Protein AF-A0A085NG70-F1 (afdb_monomer_lite)

Radius of gyration: 15.94 Å; chains: 1; bounding box: 40×28×46 Å

Structure (mmCIF, N/CA/C/O backbone):
data_AF-A0A085NG70-F1
#
_entry.id   AF-A0A085NG70-F1
#
loop_
_atom_site.group_PDB
_atom_site.id
_atom_site.type_symbol
_atom_site.label_atom_id
_atom_site.label_alt_id
_atom_site.label_comp_id
_atom_site.label_asym_id
_atom_site.label_entity_id
_atom_site.label_seq_id
_atom_site.pdbx_PDB_ins_code
_atom_site.Cartn_x
_atom_site.Cartn_y
_atom_site.Cartn_z
_atom_site.occupancy
_atom_site.B_iso_or_equiv
_atom_site.auth_seq_id
_atom_site.auth_comp_id
_atom_site.auth_asym_id
_atom_site.auth_atom_id
_atom_site.pdbx_PDB_model_num
ATOM 1 N N . MET A 1 1 ? 9.691 10.550 -14.437 1.00 52.81 1 MET A N 1
ATOM 2 C CA . MET A 1 1 ? 10.297 10.494 -13.087 1.00 52.81 1 MET A CA 1
ATOM 3 C C . MET A 1 1 ? 11.398 9.447 -13.170 1.00 52.81 1 MET A C 1
ATOM 5 O O . MET A 1 1 ? 11.071 8.314 -13.483 1.00 52.81 1 MET A O 1
ATOM 9 N N . ASN A 1 2 ? 12.669 9.838 -13.047 1.00 55.44 2 ASN A N 1
ATOM 10 C CA . ASN A 1 2 ? 13.824 8.953 -13.276 1.00 55.44 2 ASN 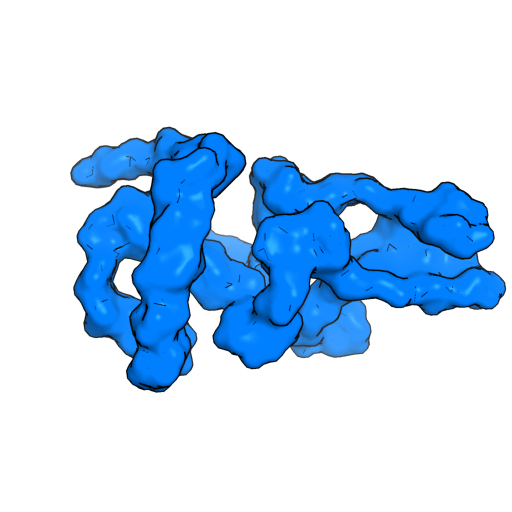A CA 1
ATOM 11 C C . ASN A 1 2 ? 14.005 7.957 -12.109 1.00 55.44 2 ASN A C 1
ATOM 13 O O . ASN A 1 2 ? 13.530 8.222 -11.001 1.00 55.44 2 ASN A O 1
ATOM 17 N N . SER A 1 3 ? 14.725 6.856 -12.332 1.00 60.03 3 SER A N 1
ATOM 18 C CA . SER A 1 3 ? 15.178 5.910 -11.298 1.00 60.03 3 SER A CA 1
ATOM 19 C C . SER A 1 3 ? 15.809 6.622 -10.087 1.00 60.03 3 SER A C 1
ATOM 21 O O . SER A 1 3 ? 15.560 6.244 -8.943 1.00 60.03 3 SER A O 1
ATOM 23 N N . GLU A 1 4 ? 16.509 7.737 -10.312 1.00 66.44 4 GLU A N 1
ATOM 24 C CA . GLU A 1 4 ? 17.031 8.628 -9.267 1.00 66.44 4 GLU A CA 1
ATOM 25 C C . GLU A 1 4 ? 15.960 9.128 -8.287 1.00 66.44 4 GLU A C 1
ATOM 27 O O . GLU A 1 4 ? 16.183 9.125 -7.078 1.00 66.44 4 GLU A O 1
ATOM 32 N N . TRP A 1 5 ? 14.765 9.504 -8.759 1.00 73.31 5 TRP A N 1
ATOM 33 C CA . TRP A 1 5 ? 13.686 9.952 -7.871 1.00 73.31 5 TRP A CA 1
ATOM 34 C C . TRP A 1 5 ? 13.232 8.826 -6.943 1.00 73.31 5 TRP A C 1
ATOM 36 O O . TRP A 1 5 ? 12.989 9.074 -5.762 1.00 73.31 5 TRP A O 1
ATOM 46 N N . TYR A 1 6 ? 13.146 7.593 -7.453 1.00 72.25 6 TYR A N 1
ATOM 47 C CA . TYR A 1 6 ? 12.810 6.425 -6.640 1.00 72.25 6 TYR A CA 1
ATOM 48 C C . TYR A 1 6 ? 13.831 6.229 -5.518 1.00 72.25 6 TYR A C 1
ATOM 50 O O . TYR A 1 6 ? 13.435 6.095 -4.361 1.00 72.25 6 TYR A O 1
ATOM 58 N N . PHE A 1 7 ? 15.129 6.286 -5.829 1.00 69.38 7 PHE A N 1
ATOM 59 C CA . PHE A 1 7 ? 16.177 6.139 -4.818 1.00 69.38 7 PHE A CA 1
ATOM 60 C C . PHE A 1 7 ? 16.180 7.280 -3.792 1.00 69.38 7 PHE A C 1
ATOM 62 O O . PHE A 1 7 ? 16.458 7.041 -2.617 1.00 69.38 7 PHE A O 1
ATOM 69 N N . LEU A 1 8 ? 15.822 8.497 -4.209 1.00 77.19 8 LEU A N 1
ATOM 70 C CA . LEU A 1 8 ? 15.754 9.664 -3.328 1.00 77.19 8 LEU A CA 1
ATOM 71 C C . LEU A 1 8 ? 14.517 9.659 -2.412 1.00 77.19 8 LEU A C 1
ATOM 73 O O . LEU A 1 8 ? 14.612 10.085 -1.260 1.00 77.19 8 LEU A O 1
ATOM 77 N N . ASN A 1 9 ? 13.369 9.169 -2.895 1.00 79.56 9 ASN A N 1
ATOM 78 C CA . ASN A 1 9 ? 12.079 9.326 -2.209 1.00 79.56 9 ASN A CA 1
ATOM 79 C C . ASN A 1 9 ? 11.546 8.038 -1.566 1.00 79.56 9 ASN A C 1
ATOM 81 O O . ASN A 1 9 ? 10.812 8.116 -0.582 1.00 79.56 9 ASN A O 1
ATOM 85 N N . ILE A 1 10 ? 11.926 6.856 -2.064 1.00 84.81 10 ILE A N 1
ATOM 86 C CA . ILE A 1 10 ? 11.483 5.557 -1.536 1.00 84.81 10 ILE A CA 1
ATOM 87 C C . ILE A 1 10 ? 12.654 4.866 -0.837 1.00 84.81 10 ILE A C 1
ATOM 89 O O . ILE A 1 10 ? 13.366 4.026 -1.393 1.00 84.81 10 ILE A O 1
ATOM 93 N N . ARG A 1 11 ? 12.855 5.246 0.425 1.00 83.25 11 ARG A N 1
ATOM 94 C CA . ARG A 1 11 ? 14.006 4.820 1.239 1.00 83.25 11 ARG A CA 1
ATOM 95 C C . ARG A 1 11 ? 13.690 3.601 2.102 1.00 83.25 11 ARG A C 1
ATOM 97 O O . ARG A 1 11 ? 14.570 2.785 2.381 1.00 83.25 11 ARG A O 1
ATOM 104 N N . ASP A 1 12 ? 12.426 3.433 2.458 1.00 84.25 12 ASP A N 1
ATOM 105 C CA . ASP A 1 12 ? 11.942 2.443 3.414 1.00 84.25 12 ASP A CA 1
ATOM 106 C C . ASP A 1 12 ? 10.539 1.930 3.040 1.00 84.25 12 ASP A C 1
ATOM 108 O O . ASP A 1 12 ? 9.922 2.356 2.064 1.00 84.25 12 ASP A O 1
ATOM 112 N N . GLU A 1 13 ? 10.031 0.966 3.811 1.00 85.00 13 GLU A N 1
ATOM 113 C CA . GLU A 1 13 ? 8.692 0.401 3.598 1.00 85.00 13 GLU A CA 1
ATOM 114 C C . GLU A 1 13 ? 7.563 1.413 3.844 1.00 85.00 13 GLU A C 1
ATOM 116 O O . GLU A 1 13 ? 6.468 1.240 3.312 1.00 85.00 13 GLU A O 1
ATOM 121 N N . GLU A 1 14 ? 7.798 2.456 4.641 1.00 85.81 14 GLU A N 1
ATOM 122 C CA . GLU A 1 14 ? 6.779 3.446 4.987 1.00 85.81 14 GLU A CA 1
ATOM 123 C C . GLU A 1 14 ? 6.586 4.462 3.858 1.00 85.81 14 GLU A C 1
ATOM 125 O O . GLU A 1 14 ? 5.461 4.666 3.406 1.00 85.81 14 GLU A O 1
ATOM 130 N N . SER A 1 15 ? 7.679 5.008 3.327 1.00 87.62 15 SER A N 1
ATOM 131 C CA . SER A 1 15 ? 7.708 5.818 2.104 1.00 87.62 15 SER A CA 1
ATOM 132 C C . SER A 1 15 ? 7.189 5.036 0.894 1.00 87.62 15 SER A C 1
ATOM 134 O O . SER A 1 15 ? 6.393 5.568 0.120 1.00 87.62 15 SER A O 1
ATOM 136 N N . ALA A 1 16 ? 7.523 3.745 0.777 1.00 87.56 16 ALA A N 1
ATOM 137 C CA . ALA A 1 16 ? 6.942 2.865 -0.238 1.00 87.56 16 ALA A CA 1
ATOM 138 C C . ALA A 1 16 ? 5.418 2.724 -0.080 1.00 87.56 16 ALA A C 1
ATOM 140 O O . ALA A 1 16 ? 4.671 2.853 -1.049 1.00 87.56 16 ALA A O 1
ATOM 141 N N . ALA A 1 17 ? 4.932 2.493 1.143 1.00 87.25 17 ALA A N 1
ATOM 142 C CA . ALA A 1 17 ? 3.500 2.404 1.412 1.00 87.25 17 ALA A CA 1
ATOM 143 C C . ALA A 1 17 ? 2.776 3.738 1.164 1.00 87.25 17 ALA A C 1
ATOM 145 O O . ALA A 1 17 ? 1.655 3.735 0.656 1.00 87.25 17 ALA A O 1
ATOM 146 N N . ALA A 1 18 ? 3.402 4.871 1.493 1.00 87.31 18 ALA A N 1
ATOM 147 C CA . ALA A 1 18 ? 2.868 6.204 1.229 1.00 87.31 18 ALA A CA 1
ATOM 148 C C . ALA A 1 18 ? 2.728 6.461 -0.277 1.00 87.31 18 ALA A C 1
ATOM 150 O O . ALA A 1 18 ? 1.645 6.834 -0.727 1.00 87.31 18 ALA A O 1
ATOM 151 N N . PHE A 1 19 ? 3.768 6.155 -1.058 1.00 85.69 19 PHE A N 1
ATOM 152 C CA . PHE A 1 19 ? 3.729 6.242 -2.516 1.00 85.69 19 PHE A CA 1
ATOM 153 C C . PHE A 1 19 ? 2.606 5.376 -3.108 1.00 85.69 19 PHE A C 1
ATOM 155 O O . PHE A 1 19 ? 1.794 5.845 -3.903 1.00 85.69 19 PHE A O 1
ATOM 162 N N . LEU A 1 20 ? 2.485 4.121 -2.664 1.00 85.12 20 LEU A N 1
ATOM 163 C CA . LEU A 1 20 ? 1.425 3.222 -3.131 1.00 85.12 20 LEU A CA 1
ATOM 164 C C . LEU A 1 20 ? 0.017 3.705 -2.744 1.00 85.12 20 LEU A C 1
ATOM 166 O O . LEU A 1 20 ? -0.932 3.449 -3.485 1.00 85.12 20 LEU A O 1
ATOM 170 N N . ARG A 1 21 ? -0.146 4.412 -1.616 1.00 87.44 21 ARG A N 1
ATOM 171 C CA . ARG A 1 21 ? -1.422 5.051 -1.232 1.00 87.44 21 ARG A CA 1
ATOM 172 C C . ARG A 1 21 ? -1.746 6.254 -2.104 1.00 87.44 21 ARG A C 1
ATOM 174 O O . ARG A 1 21 ? -2.898 6.427 -2.504 1.00 87.44 21 ARG A O 1
ATOM 181 N N . GLU A 1 22 ? -0.747 7.077 -2.400 1.00 85.88 22 GLU A N 1
ATOM 182 C CA . GLU A 1 22 ? -0.893 8.225 -3.293 1.00 85.88 22 GLU A CA 1
ATOM 183 C C . GLU A 1 22 ? -1.379 7.761 -4.672 1.00 85.88 22 GLU A C 1
ATOM 185 O O . GLU A 1 22 ? -2.388 8.261 -5.175 1.00 85.88 22 GLU A O 1
ATOM 190 N N . LYS A 1 23 ? -0.742 6.714 -5.212 1.00 81.12 23 LYS A N 1
ATOM 191 C CA . LYS A 1 23 ? -1.099 6.089 -6.494 1.00 81.12 23 LYS A CA 1
ATOM 192 C C . LYS A 1 23 ? -2.371 5.236 -6.461 1.00 81.12 23 LYS A C 1
ATOM 194 O O . LYS A 1 23 ? -2.800 4.763 -7.503 1.00 81.12 23 LYS A O 1
ATOM 199 N N . GLY A 1 24 ? -2.991 5.042 -5.296 1.00 81.06 24 GLY A N 1
ATOM 200 C CA . GLY A 1 24 ? -4.255 4.309 -5.163 1.00 81.06 24 GLY A CA 1
ATOM 201 C C . GLY A 1 24 ? -4.136 2.781 -5.207 1.00 81.06 24 GLY A C 1
ATOM 202 O O . GLY A 1 24 ? -5.152 2.097 -5.180 1.00 81.06 24 GLY A O 1
ATOM 203 N N . VAL A 1 25 ? -2.918 2.232 -5.216 1.00 83.81 25 VAL A N 1
ATOM 204 C CA . VAL A 1 25 ? -2.676 0.779 -5.116 1.00 83.81 25 VAL A CA 1
ATOM 205 C C . VAL A 1 25 ? -2.941 0.280 -3.697 1.00 83.81 25 VAL A C 1
ATOM 207 O O . VAL A 1 25 ? -3.430 -0.828 -3.478 1.00 83.81 25 VAL A O 1
ATOM 210 N N . PHE A 1 26 ? -2.596 1.103 -2.707 1.00 86.12 26 PHE A N 1
ATOM 211 C CA . PHE A 1 26 ? -3.008 0.904 -1.326 1.00 86.12 26 PHE A CA 1
ATOM 212 C C . PHE A 1 26 ? -4.255 1.726 -1.030 1.00 86.12 26 PHE A C 1
ATOM 214 O O . PHE A 1 26 ? -4.417 2.848 -1.511 1.00 86.12 26 PHE A O 1
ATOM 221 N N . HIS A 1 27 ? -5.093 1.187 -0.146 1.00 87.62 27 HIS A N 1
ATOM 222 C CA . HIS A 1 27 ? -6.252 1.899 0.382 1.00 87.62 27 HIS A CA 1
ATOM 223 C C . HIS A 1 27 ? -5.823 3.242 0.984 1.00 87.62 27 HIS A C 1
ATOM 225 O O . HIS A 1 27 ? -4.922 3.304 1.824 1.00 87.62 27 HIS A O 1
ATOM 231 N N . ARG A 1 28 ? -6.468 4.334 0.565 1.00 89.19 28 ARG A N 1
ATOM 232 C CA . ARG A 1 28 ? -6.230 5.656 1.162 1.00 89.19 28 ARG A CA 1
ATOM 233 C C . ARG A 1 28 ? -6.809 5.727 2.566 1.00 89.19 28 ARG A C 1
ATOM 235 O O . ARG A 1 28 ? -6.139 6.216 3.471 1.00 89.19 28 ARG A O 1
ATOM 242 N N . GLU A 1 29 ? -7.986 5.154 2.754 1.00 90.75 29 GLU A N 1
ATOM 243 C CA . GLU A 1 29 ? -8.692 5.087 4.027 1.00 90.75 29 GLU A CA 1
ATOM 244 C C . GLU A 1 29 ? -9.255 3.688 4.235 1.00 90.75 29 GLU A C 1
ATOM 246 O O . GLU A 1 29 ? -9.469 2.939 3.278 1.00 90.75 29 GLU A O 1
ATOM 251 N N . ARG A 1 30 ? -9.482 3.317 5.496 1.00 91.62 30 ARG A N 1
ATOM 252 C CA . ARG A 1 30 ? -10.066 2.021 5.822 1.00 91.62 30 ARG A CA 1
ATOM 253 C C . ARG A 1 30 ? -10.796 2.064 7.155 1.00 91.62 30 ARG A C 1
ATOM 255 O O . ARG A 1 30 ? -10.258 2.540 8.150 1.00 91.62 30 ARG A O 1
ATOM 262 N N . SER A 1 31 ? -11.975 1.452 7.194 1.00 94.50 31 SER A N 1
ATOM 263 C CA . SER A 1 31 ? -12.732 1.225 8.426 1.00 94.50 31 SER A CA 1
ATOM 264 C C . SER A 1 31 ? -12.415 -0.139 9.041 1.00 94.50 31 SER A C 1
ATOM 266 O O . SER A 1 31 ? -12.229 -1.141 8.348 1.00 94.50 31 SER A O 1
ATOM 268 N N . CYS A 1 32 ? -12.384 -0.193 10.369 1.00 94.31 32 CYS A N 1
ATOM 269 C CA . CYS A 1 32 ? -12.216 -1.425 11.124 1.00 94.31 32 CYS A CA 1
ATOM 270 C C . CYS A 1 32 ? -13.433 -2.338 10.945 1.00 94.31 32 CYS A C 1
ATOM 272 O O . CYS A 1 32 ? -14.567 -1.909 11.145 1.00 94.31 32 CYS A O 1
ATOM 274 N N . LEU A 1 33 ? -13.206 -3.618 10.647 1.00 90.50 33 LEU A N 1
ATOM 275 C CA . LEU A 1 33 ? -14.295 -4.586 10.476 1.00 90.50 33 LEU A CA 1
ATOM 276 C C . LEU A 1 33 ? -15.079 -4.830 11.775 1.00 90.50 33 LEU A C 1
ATOM 278 O O . LEU A 1 33 ? -16.285 -5.039 11.725 1.00 90.50 33 LEU A O 1
ATOM 282 N N . SER A 1 34 ? -14.413 -4.757 12.931 1.00 92.88 34 SER A N 1
ATOM 283 C CA . SER A 1 34 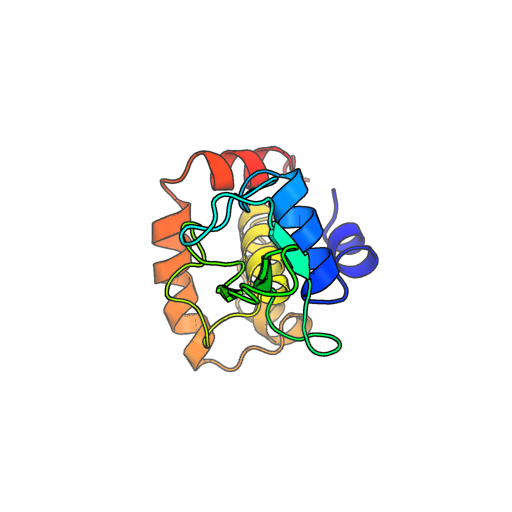? -15.024 -5.069 14.228 1.00 92.88 34 SER A CA 1
ATOM 284 C C . SER A 1 34 ? -15.840 -3.918 14.815 1.00 92.88 34 SER A C 1
ATOM 286 O O . SER A 1 34 ? -16.881 -4.160 15.409 1.00 92.88 34 SER A O 1
ATOM 288 N N . CYS A 1 35 ? -15.373 -2.670 14.690 1.00 94.25 35 CYS A N 1
ATOM 289 C CA . CYS A 1 35 ? -16.016 -1.518 15.343 1.00 94.25 35 CYS A CA 1
ATOM 290 C C . CYS A 1 35 ? -16.323 -0.343 14.405 1.00 94.25 35 CYS A C 1
ATOM 292 O O . CYS A 1 35 ? -16.705 0.722 14.879 1.00 94.25 35 CYS A O 1
ATOM 294 N N . ARG A 1 36 ? -16.119 -0.509 13.090 1.00 94.12 36 ARG A N 1
ATOM 295 C CA . ARG A 1 36 ? -16.364 0.483 12.019 1.00 94.12 36 ARG A CA 1
ATOM 296 C C . ARG A 1 36 ? -15.599 1.809 12.124 1.00 94.12 36 ARG A C 1
ATOM 298 O O . ARG A 1 36 ? -15.654 2.606 11.196 1.00 94.12 36 ARG A O 1
ATOM 305 N N . GLN A 1 37 ? -14.817 2.012 13.181 1.00 94.50 37 GLN A N 1
ATOM 306 C CA . GLN A 1 37 ? -13.949 3.176 13.349 1.00 94.50 37 GLN A CA 1
ATOM 307 C C . GLN A 1 37 ? -12.831 3.218 12.308 1.00 94.50 37 GLN A C 1
ATOM 309 O O . GLN A 1 37 ? -12.379 2.177 11.823 1.00 94.50 37 GLN A O 1
ATOM 314 N N . GLN A 1 38 ? -12.360 4.427 12.007 1.00 94.31 38 GLN A N 1
ATOM 315 C CA . GLN A 1 38 ? -11.254 4.652 11.079 1.00 94.31 38 GLN A CA 1
ATOM 316 C C . GLN A 1 38 ? -9.980 3.918 11.524 1.00 94.31 38 GLN A C 1
ATOM 318 O O . GLN A 1 38 ? -9.727 3.680 12.711 1.00 94.31 38 GLN A O 1
ATOM 323 N N . MET A 1 39 ? -9.165 3.535 10.549 1.00 95.31 39 MET A N 1
ATOM 324 C CA . MET A 1 39 ? -7.867 2.913 10.769 1.00 95.31 39 MET A CA 1
ATOM 325 C C . MET A 1 39 ? -6.754 3.819 10.256 1.00 95.31 39 MET A C 1
ATOM 327 O O . MET A 1 39 ? -6.882 4.465 9.222 1.00 95.31 39 MET A O 1
ATOM 331 N N . GLN A 1 40 ? -5.629 3.817 10.960 1.00 92.94 40 GLN A N 1
ATOM 332 C CA . GLN A 1 40 ? -4.409 4.495 10.536 1.00 92.94 40 GLN A CA 1
ATOM 333 C C . GLN A 1 40 ? -3.411 3.470 10.012 1.00 92.94 40 GLN A C 1
ATOM 335 O O . GLN A 1 40 ? -3.206 2.424 10.638 1.00 92.94 40 GLN A O 1
ATOM 340 N N . LEU A 1 41 ? -2.800 3.764 8.864 1.00 90.88 41 LEU A N 1
ATOM 341 C CA . LEU A 1 41 ? -1.697 2.969 8.346 1.00 90.88 41 LEU A CA 1
ATOM 342 C C . LEU A 1 41 ? -0.391 3.432 8.988 1.00 90.88 41 LEU A C 1
ATOM 344 O O . LEU A 1 41 ? -0.112 4.624 9.033 1.00 90.88 41 LEU A O 1
ATOM 348 N N . GLY A 1 42 ? 0.413 2.481 9.445 1.00 87.56 42 GLY A N 1
ATOM 349 C CA . GLY A 1 42 ? 1.778 2.730 9.894 1.00 87.56 42 GLY A CA 1
ATOM 350 C C . GLY A 1 42 ? 2.509 1.421 10.158 1.00 87.56 42 GLY A C 1
ATOM 351 O O . GLY A 1 42 ? 1.950 0.337 9.980 1.00 87.56 42 GLY A O 1
ATOM 352 N N . SER A 1 43 ? 3.753 1.498 10.612 1.00 81.94 43 SER A N 1
ATOM 353 C CA . SER A 1 43 ? 4.515 0.317 11.023 1.00 81.94 43 SER A CA 1
ATOM 354 C C . SER A 1 43 ? 4.665 0.237 12.545 1.00 81.94 43 SER A C 1
ATOM 356 O O . SER A 1 43 ? 4.539 1.217 13.273 1.00 81.94 43 SER A O 1
ATOM 358 N N . ARG A 1 44 ? 4.906 -0.975 13.058 1.00 77.19 44 ARG A N 1
ATOM 359 C CA . ARG A 1 44 ? 5.228 -1.207 14.477 1.00 77.19 44 ARG A CA 1
ATOM 360 C C . ARG A 1 44 ? 6.712 -1.007 14.790 1.00 77.19 44 ARG A C 1
ATOM 362 O O . ARG A 1 44 ? 7.052 -0.790 15.945 1.00 77.19 44 ARG A O 1
ATOM 369 N N . ARG A 1 45 ? 7.569 -1.169 13.782 1.00 79.38 45 ARG A N 1
ATOM 370 C CA . ARG A 1 45 ? 9.030 -1.066 13.858 1.00 79.38 45 ARG A CA 1
ATOM 371 C C . ARG A 1 45 ? 9.509 -0.192 12.707 1.00 79.38 45 ARG A C 1
ATOM 373 O O . ARG A 1 45 ? 8.869 -0.193 11.654 1.00 79.38 45 ARG A O 1
ATOM 380 N N . LEU A 1 46 ? 10.639 0.484 12.876 1.00 70.12 46 LEU A N 1
ATOM 381 C CA . LEU A 1 46 ? 11.311 1.135 11.754 1.00 70.12 46 LEU A CA 1
ATOM 382 C C . LEU A 1 46 ? 11.543 0.090 10.647 1.00 70.12 46 LEU A C 1
ATOM 384 O O . LEU A 1 46 ? 11.991 -1.019 10.941 1.00 70.12 46 LEU A O 1
ATOM 388 N N . ASN A 1 47 ? 11.144 0.402 9.413 1.00 69.00 47 ASN A N 1
ATOM 389 C CA . ASN A 1 47 ? 11.192 -0.501 8.249 1.00 69.00 47 ASN A CA 1
ATOM 390 C C . ASN A 1 47 ? 10.367 -1.799 8.371 1.00 69.00 47 ASN A C 1
ATOM 392 O O . ASN A 1 47 ? 10.561 -2.743 7.608 1.00 69.00 47 ASN A O 1
ATOM 396 N N . GLY A 1 48 ? 9.445 -1.876 9.332 1.00 78.88 48 GLY A N 1
ATOM 397 C CA . GLY A 1 48 ? 8.521 -3.002 9.444 1.00 78.88 48 GLY A CA 1
ATOM 398 C C . GLY A 1 48 ? 7.434 -2.981 8.365 1.00 78.88 48 GLY A C 1
ATOM 399 O O . GLY A 1 48 ? 7.129 -1.944 7.778 1.00 78.88 48 GLY A O 1
ATOM 400 N N . SER A 1 49 ? 6.804 -4.135 8.134 1.00 82.88 49 SER A N 1
ATOM 401 C CA . SER A 1 49 ? 5.689 -4.229 7.192 1.00 82.88 49 SER A CA 1
ATOM 402 C C . SER A 1 49 ? 4.530 -3.323 7.629 1.00 82.88 49 SER A C 1
ATOM 404 O O . SER A 1 49 ? 4.134 -3.376 8.803 1.00 82.88 49 SER A O 1
ATOM 406 N N . PRO A 1 50 ? 3.934 -2.545 6.710 1.00 87.62 50 PRO A N 1
ATOM 407 C CA . PRO A 1 50 ? 2.856 -1.629 7.052 1.00 87.62 50 PRO A CA 1
ATOM 408 C C . PRO A 1 50 ? 1.623 -2.394 7.545 1.00 87.62 50 PRO A C 1
ATOM 410 O O . PRO A 1 50 ? 1.288 -3.477 7.053 1.00 87.62 50 PRO A O 1
ATOM 413 N N . GLN A 1 51 ? 0.948 -1.832 8.544 1.00 91.50 51 GLN A N 1
ATOM 414 C CA . GLN A 1 51 ? -0.218 -2.394 9.220 1.00 91.50 51 GLN A CA 1
ATOM 415 C C . GLN A 1 51 ? -1.279 -1.312 9.390 1.00 91.50 51 GLN A C 1
ATOM 417 O O . GLN A 1 51 ? -0.990 -0.201 9.832 1.00 91.50 51 GLN A O 1
ATOM 422 N N . TRP A 1 52 ? -2.528 -1.658 9.097 1.00 92.69 52 TRP A N 1
ATOM 423 C CA . TRP A 1 52 ? -3.664 -0.841 9.497 1.00 92.69 52 TRP A CA 1
ATOM 424 C C . TRP A 1 52 ? -3.950 -1.105 10.965 1.00 92.69 52 TRP A C 1
ATOM 426 O O . TRP A 1 52 ? -4.127 -2.256 11.373 1.00 92.69 52 TRP A O 1
ATOM 436 N N . ARG A 1 53 ? -4.024 -0.044 11.761 1.00 93.94 53 ARG A N 1
ATOM 437 C CA . ARG A 1 53 ? -4.377 -0.090 13.177 1.00 93.94 53 ARG A CA 1
ATOM 438 C C . ARG A 1 53 ? -5.670 0.676 13.397 1.00 93.94 53 ARG A C 1
ATOM 440 O O . ARG A 1 53 ? -5.776 1.831 13.003 1.00 93.94 53 ARG A O 1
ATOM 447 N N . CYS A 1 54 ? -6.634 0.045 14.057 1.00 95.12 54 CYS A N 1
ATOM 448 C CA . CYS A 1 54 ? -7.843 0.735 14.489 1.00 95.12 54 CYS A CA 1
ATOM 449 C C . CYS A 1 54 ? -7.496 1.853 15.486 1.00 95.12 54 CYS A C 1
ATOM 451 O O . CYS A 1 54 ? -6.722 1.628 16.420 1.00 95.12 54 CYS A O 1
ATOM 453 N N . THR A 1 55 ? -8.074 3.042 15.296 1.00 93.38 55 THR A N 1
ATOM 454 C CA . THR A 1 55 ? -7.877 4.197 16.189 1.00 93.38 55 THR A CA 1
ATOM 455 C C . THR A 1 55 ? -8.564 4.017 17.544 1.00 93.38 55 THR A C 1
ATOM 457 O O . THR A 1 55 ? -8.143 4.608 18.539 1.00 93.38 55 THR A O 1
ATOM 460 N N . ASN A 1 56 ? -9.581 3.152 17.622 1.00 93.56 56 ASN A N 1
ATOM 461 C CA . ASN A 1 56 ? -10.246 2.821 18.875 1.00 93.56 56 ASN A CA 1
ATOM 462 C C . ASN A 1 56 ? -9.312 2.014 19.801 1.00 93.56 56 ASN A C 1
ATOM 464 O O . ASN A 1 56 ? -9.001 0.842 19.548 1.00 93.56 56 ASN A O 1
ATOM 468 N N . LYS A 1 57 ? -8.916 2.642 20.918 1.00 89.94 57 LYS A N 1
ATOM 469 C CA . LYS A 1 57 ? -8.010 2.084 21.938 1.00 89.94 57 LYS A CA 1
ATOM 470 C C . LYS A 1 57 ? -8.537 0.816 22.616 1.00 89.94 57 LYS A C 1
ATOM 472 O O . LYS A 1 57 ? -7.711 0.045 23.108 1.00 89.94 57 LYS A O 1
ATOM 477 N N . ALA A 1 58 ? -9.854 0.601 22.646 1.00 93.12 58 ALA A N 1
ATOM 478 C CA . ALA A 1 58 ? -10.464 -0.611 23.192 1.00 93.12 58 ALA A CA 1
ATOM 479 C C . ALA A 1 58 ? -10.407 -1.779 22.193 1.00 93.12 58 ALA A C 1
ATOM 481 O O . ALA A 1 58 ? -10.113 -2.905 22.575 1.00 93.12 58 ALA A O 1
ATOM 482 N N . CYS A 1 59 ? -10.612 -1.506 20.900 1.00 93.38 59 CYS A N 1
ATOM 483 C CA . CYS A 1 59 ? -10.642 -2.535 19.860 1.00 93.38 59 CYS A CA 1
ATOM 484 C C . CYS A 1 59 ? -9.239 -3.048 19.504 1.00 93.38 59 CYS A C 1
ATOM 486 O O . CYS A 1 59 ? -9.026 -4.252 19.404 1.00 93.38 59 CYS A O 1
ATOM 488 N N . ARG A 1 60 ? -8.268 -2.141 19.296 1.00 86.88 60 ARG A N 1
ATOM 489 C CA . ARG A 1 60 ? -6.855 -2.453 18.960 1.00 86.88 60 ARG A CA 1
ATOM 490 C C . ARG A 1 60 ? -6.649 -3.408 17.773 1.00 86.88 60 ARG A C 1
ATOM 492 O O . ARG A 1 60 ? -5.525 -3.887 17.575 1.00 86.88 60 ARG A O 1
ATOM 499 N N . ALA A 1 61 ? -7.690 -3.661 16.979 1.00 93.31 61 ALA A N 1
ATOM 500 C CA . ALA A 1 61 ? -7.634 -4.538 15.824 1.00 93.31 61 ALA A CA 1
ATOM 501 C C . ALA A 1 61 ? -6.573 -4.051 14.837 1.00 93.31 61 ALA A C 1
ATOM 503 O O . ALA A 1 61 ? -6.381 -2.845 14.626 1.00 93.31 61 ALA A O 1
ATOM 504 N N . ARG A 1 62 ? -5.872 -5.014 14.243 1.00 91.62 62 ARG A N 1
ATOM 505 C CA . ARG A 1 62 ? -4.841 -4.770 13.244 1.00 91.62 62 ARG A CA 1
ATOM 506 C C . ARG A 1 62 ? -5.014 -5.722 12.087 1.00 91.62 62 ARG A C 1
ATOM 508 O O . ARG A 1 62 ? -5.322 -6.890 12.289 1.00 91.62 62 ARG A O 1
ATOM 515 N N . ILE A 1 63 ? -4.738 -5.220 10.898 1.00 91.06 63 ILE A N 1
ATOM 516 C CA . ILE A 1 63 ? -4.639 -6.032 9.691 1.00 91.06 63 ILE A CA 1
ATOM 517 C C . ILE A 1 63 ? -3.414 -5.584 8.897 1.00 91.06 63 ILE A C 1
ATOM 519 O O . ILE A 1 63 ? -2.880 -4.493 9.113 1.00 91.06 63 ILE A O 1
ATOM 523 N N . SER A 1 64 ? -2.939 -6.429 7.988 1.00 88.75 64 SER A N 1
ATOM 524 C CA . SER A 1 64 ? -1.822 -6.063 7.118 1.00 88.75 64 SER A CA 1
ATOM 525 C C . SER A 1 64 ? -2.196 -4.867 6.241 1.00 88.75 64 SER A C 1
ATOM 527 O O . SER A 1 64 ? -3.310 -4.805 5.729 1.00 88.75 64 SER A O 1
ATOM 529 N N . GLY A 1 65 ? -1.252 -3.951 6.013 1.00 87.69 65 GLY A N 1
ATOM 530 C CA . GLY A 1 65 ? -1.381 -2.879 5.021 1.00 87.69 65 GLY A CA 1
ATOM 531 C C . GLY A 1 65 ? -1.690 -3.409 3.620 1.00 87.69 65 GLY A C 1
ATOM 532 O O . GLY A 1 65 ? -2.388 -2.756 2.853 1.00 87.69 65 GLY A O 1
ATOM 533 N N . ARG A 1 66 ? -1.228 -4.634 3.343 1.00 86.62 66 ARG A N 1
ATOM 534 C CA . ARG A 1 66 ? -1.412 -5.358 2.084 1.00 86.62 66 ARG A CA 1
ATOM 535 C C . ARG A 1 66 ? -2.772 -6.049 1.957 1.00 86.62 66 ARG A C 1
ATOM 537 O O . ARG A 1 66 ? -3.072 -6.584 0.903 1.00 86.62 66 ARG A O 1
ATOM 544 N N . THR A 1 67 ? -3.574 -6.123 3.021 1.00 87.88 67 THR A N 1
ATOM 545 C CA . THR A 1 67 ? -4.839 -6.868 2.965 1.00 87.88 67 THR A CA 1
ATOM 546 C C . THR A 1 67 ? -5.841 -6.179 2.052 1.00 87.88 67 THR A C 1
ATOM 548 O O . THR A 1 67 ? -6.062 -4.976 2.182 1.00 87.88 67 THR A O 1
ATOM 551 N N . GLY A 1 68 ? -6.478 -6.926 1.154 1.00 82.75 68 GLY A N 1
ATOM 552 C CA . GLY A 1 68 ? -7.352 -6.407 0.107 1.00 82.75 68 GLY A CA 1
ATOM 553 C C . GLY A 1 68 ? -6.641 -5.487 -0.886 1.00 82.75 68 GLY A C 1
ATOM 554 O O . GLY A 1 68 ? -7.291 -4.610 -1.447 1.00 82.75 68 GLY A O 1
ATOM 555 N N . THR A 1 69 ? -5.319 -5.597 -1.036 1.00 82.25 69 THR A N 1
ATOM 556 C CA . THR A 1 69 ? -4.564 -4.948 -2.117 1.00 82.25 69 THR A CA 1
ATOM 557 C C . THR A 1 69 ? -3.906 -6.015 -2.973 1.00 82.25 69 THR A C 1
ATOM 559 O O . THR A 1 69 ? -3.867 -7.189 -2.612 1.00 82.25 69 THR A O 1
ATOM 562 N N . TRP A 1 70 ? -3.323 -5.600 -4.091 1.00 73.31 70 TRP A N 1
ATOM 563 C CA . TRP A 1 70 ? -2.584 -6.497 -4.975 1.00 73.31 70 TRP A CA 1
ATOM 564 C C . TRP A 1 70 ? -1.390 -7.192 -4.298 1.00 73.31 70 TRP A C 1
ATOM 566 O O . TRP A 1 70 ? -0.943 -8.256 -4.709 1.00 73.31 70 TRP A O 1
ATOM 576 N N . PHE A 1 71 ? -0.896 -6.617 -3.200 1.00 76.94 71 PHE A N 1
ATOM 577 C CA . PHE A 1 71 ? 0.186 -7.196 -2.414 1.00 76.94 71 PHE A CA 1
ATOM 578 C C . PHE A 1 71 ? -0.306 -8.215 -1.375 1.00 76.94 71 PHE A C 1
ATOM 580 O O . PHE A 1 71 ? 0.502 -8.714 -0.581 1.00 76.94 71 PHE A O 1
ATOM 587 N N . GLU A 1 72 ? -1.602 -8.524 -1.316 1.00 79.06 72 GLU A N 1
ATOM 588 C CA . GLU A 1 72 ? -2.125 -9.562 -0.432 1.00 79.06 72 GLU A CA 1
ATOM 589 C C . GLU A 1 72 ? -1.479 -10.927 -0.746 1.00 79.06 72 GLU A C 1
ATOM 591 O O . GLU A 1 72 ? -1.149 -11.236 -1.883 1.00 79.06 72 GLU A O 1
ATOM 596 N N . GLY A 1 73 ? -1.191 -11.734 0.280 1.00 68.19 73 GLY A N 1
ATOM 597 C CA . GLY A 1 73 ? -0.527 -13.039 0.112 1.00 68.19 73 GLY A CA 1
ATOM 598 C C . GLY A 1 73 ? 0.998 -12.993 -0.084 1.00 68.19 73 GLY A C 1
ATOM 599 O O . GLY A 1 73 ? 1.687 -13.901 0.368 1.00 68.19 73 GLY A O 1
ATOM 600 N N . SER A 1 74 ? 1.569 -11.897 -0.597 1.00 63.41 74 SER A N 1
ATOM 601 C CA . SER A 1 74 ? 3.025 -11.742 -0.839 1.00 63.41 74 SER A CA 1
ATOM 602 C C . SER A 1 74 ? 3.893 -11.532 0.423 1.00 63.41 74 SER A C 1
ATOM 604 O O . SER A 1 74 ? 5.052 -11.117 0.330 1.00 63.41 74 SER A O 1
ATOM 606 N N . ARG A 1 75 ? 3.335 -11.775 1.622 1.00 50.19 75 ARG A N 1
ATOM 607 C CA . ARG A 1 75 ? 3.767 -11.210 2.922 1.00 50.19 75 ARG A CA 1
ATOM 608 C C . ARG A 1 75 ? 5.248 -11.393 3.283 1.00 50.19 75 ARG A C 1
ATOM 610 O O . ARG A 1 75 ? 5.736 -10.595 4.072 1.00 50.19 75 ARG A O 1
ATOM 617 N N . ASN A 1 76 ? 5.945 -12.374 2.707 1.00 48.78 76 ASN A N 1
ATOM 618 C CA . ASN A 1 76 ? 7.323 -12.720 3.075 1.00 48.78 76 ASN A CA 1
ATOM 619 C C . ASN A 1 76 ? 8.327 -12.763 1.911 1.00 48.78 76 ASN A C 1
ATOM 621 O O . ASN A 1 76 ? 9.497 -13.031 2.161 1.00 48.78 76 ASN A O 1
ATOM 625 N N . ARG A 1 77 ? 7.911 -12.537 0.657 1.00 59.12 77 ARG A N 1
ATOM 626 C CA . ARG A 1 77 ? 8.806 -12.746 -0.502 1.00 59.12 77 ARG A CA 1
ATOM 627 C C . ARG A 1 77 ? 9.362 -11.458 -1.093 1.00 59.12 77 ARG A C 1
ATOM 629 O O . ARG A 1 77 ? 10.487 -11.446 -1.581 1.00 59.12 77 ARG A O 1
ATOM 636 N N . LEU A 1 78 ? 8.619 -10.357 -0.978 1.00 73.44 78 LEU A N 1
ATOM 637 C CA . LEU A 1 78 ? 9.005 -9.095 -1.594 1.00 73.44 78 LEU A CA 1
ATOM 638 C C . LEU A 1 78 ? 8.606 -7.901 -0.724 1.00 73.44 78 LEU A C 1
ATOM 640 O O . LEU A 1 78 ? 7.442 -7.733 -0.343 1.00 73.44 78 LEU A O 1
ATOM 644 N N . SER A 1 79 ? 9.592 -7.075 -0.385 1.00 80.19 79 SER A N 1
ATOM 645 C CA . SER A 1 79 ? 9.386 -5.786 0.280 1.00 80.19 79 SER A CA 1
ATOM 646 C C . SER A 1 79 ? 8.648 -4.829 -0.675 1.00 80.19 79 SER A C 1
ATOM 648 O O . SER A 1 79 ? 8.790 -4.959 -1.891 1.00 80.19 79 SER A O 1
ATOM 650 N N . LEU A 1 80 ? 7.842 -3.889 -0.166 1.00 82.44 80 LEU A N 1
ATOM 651 C CA . LEU A 1 80 ? 7.151 -2.909 -1.017 1.00 82.44 80 LEU A CA 1
ATOM 652 C C . LEU A 1 80 ? 8.147 -2.065 -1.802 1.00 82.44 80 LEU A C 1
ATOM 654 O O . LEU A 1 80 ? 7.946 -1.837 -2.991 1.00 82.44 80 LEU A O 1
ATOM 658 N N . ARG A 1 81 ? 9.250 -1.669 -1.158 1.00 83.00 81 ARG A N 1
ATOM 659 C CA . ARG A 1 81 ? 10.344 -0.965 -1.830 1.00 83.00 81 ARG A CA 1
ATOM 660 C C . ARG A 1 81 ? 10.873 -1.785 -3.007 1.00 83.00 81 ARG A C 1
ATOM 662 O O . ARG A 1 81 ? 10.871 -1.297 -4.131 1.00 83.00 81 ARG A O 1
ATOM 669 N N . LYS A 1 82 ? 11.227 -3.057 -2.775 1.00 78.94 82 LYS A N 1
ATOM 670 C CA . LYS A 1 82 ? 11.689 -3.956 -3.845 1.00 78.94 82 LYS A CA 1
ATOM 671 C C . LYS A 1 82 ? 10.652 -4.097 -4.956 1.00 78.94 82 LYS A C 1
ATOM 673 O O . LYS A 1 82 ? 11.016 -4.029 -6.119 1.00 78.94 82 LYS A O 1
ATOM 678 N N . ALA A 1 83 ? 9.373 -4.233 -4.617 1.00 78.31 83 ALA A N 1
ATOM 679 C CA . ALA A 1 83 ? 8.320 -4.353 -5.614 1.00 78.31 83 ALA A CA 1
ATOM 680 C C . ALA A 1 83 ? 8.169 -3.106 -6.492 1.00 78.31 83 ALA A C 1
ATOM 682 O O . ALA A 1 83 ? 8.022 -3.238 -7.701 1.00 78.31 83 ALA A O 1
ATOM 683 N N . ILE A 1 84 ? 8.253 -1.908 -5.911 1.00 78.94 84 ILE A N 1
ATOM 684 C CA . ILE A 1 84 ? 8.221 -0.662 -6.685 1.00 78.94 84 ILE A CA 1
ATOM 685 C C . ILE A 1 84 ? 9.455 -0.563 -7.583 1.00 78.94 84 ILE A C 1
ATOM 687 O O . ILE A 1 84 ? 9.314 -0.251 -8.761 1.00 78.94 84 ILE A O 1
ATOM 691 N N . GLY A 1 85 ? 10.643 -0.886 -7.061 1.00 77.38 85 GLY A N 1
ATOM 692 C CA . GLY A 1 85 ? 11.869 -0.924 -7.861 1.00 77.38 85 GLY A CA 1
ATOM 693 C C . GLY A 1 85 ? 11.736 -1.853 -9.069 1.00 77.38 85 GLY A C 1
ATOM 694 O O . GLY A 1 85 ? 12.025 -1.449 -10.185 1.00 77.38 85 GLY A O 1
ATOM 695 N N . LEU A 1 86 ? 11.196 -3.054 -8.860 1.00 73.88 86 LEU A N 1
ATOM 696 C CA . LEU A 1 86 ? 10.918 -4.027 -9.918 1.00 73.88 86 LEU A CA 1
ATOM 697 C C . LEU A 1 86 ? 9.928 -3.502 -10.975 1.00 73.88 86 LEU A C 1
ATOM 699 O O . LEU A 1 86 ? 10.163 -3.689 -12.166 1.00 73.88 86 LEU A O 1
ATOM 703 N N . ILE A 1 87 ? 8.853 -2.822 -10.558 1.00 73.25 87 ILE A N 1
ATOM 704 C CA . ILE A 1 87 ? 7.882 -2.191 -11.472 1.00 73.25 87 ILE A CA 1
ATOM 705 C C . ILE A 1 87 ? 8.564 -1.116 -12.327 1.00 73.25 87 ILE A C 1
ATOM 707 O O . ILE A 1 87 ? 8.379 -1.085 -13.543 1.00 73.25 87 ILE A O 1
ATOM 711 N N . LEU A 1 88 ? 9.379 -0.260 -11.707 1.00 70.94 88 LEU A N 1
ATOM 712 C CA . LEU A 1 88 ? 10.091 0.817 -12.399 1.00 70.94 88 LEU A CA 1
ATOM 713 C C . LEU A 1 88 ? 11.129 0.276 -13.388 1.00 70.94 88 LEU A C 1
ATOM 715 O O . LEU A 1 88 ? 11.143 0.702 -14.539 1.00 70.94 88 LEU A O 1
ATOM 719 N N . SER A 1 89 ? 11.943 -0.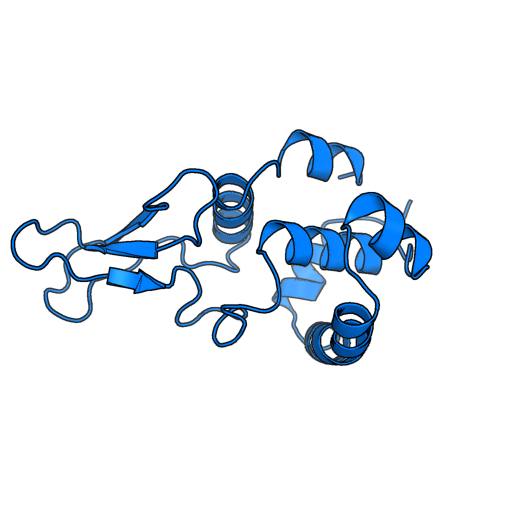703 -12.984 1.00 68.88 89 SER A N 1
ATOM 720 C CA . SER A 1 89 ? 12.928 -1.343 -13.869 1.00 68.88 89 SER A CA 1
ATOM 721 C C . SER A 1 89 ? 12.283 -2.011 -15.079 1.00 68.88 89 SER A C 1
ATOM 723 O O . SER A 1 89 ? 12.871 -2.043 -16.158 1.00 68.88 89 SER A O 1
ATOM 725 N N . TRP A 1 90 ? 11.077 -2.556 -14.907 1.00 67.12 90 TRP A N 1
ATOM 726 C CA . TRP A 1 90 ? 10.318 -3.143 -16.004 1.00 67.12 90 TRP A CA 1
ATOM 727 C C . TRP A 1 90 ? 9.770 -2.070 -16.955 1.00 67.12 90 TRP A C 1
ATOM 729 O O . TRP A 1 90 ? 9.875 -2.221 -18.171 1.00 67.12 90 TRP A O 1
ATOM 739 N N . SER A 1 91 ? 9.254 -0.964 -16.406 1.00 63.75 91 SER A N 1
ATOM 740 C CA . SER A 1 91 ? 8.752 0.185 -17.173 1.00 63.75 91 SER A CA 1
ATOM 741 C C . SER A 1 91 ? 9.831 0.832 -18.046 1.00 63.75 91 SER A C 1
ATOM 743 O O . SER A 1 91 ? 9.561 1.200 -19.185 1.00 63.75 91 SER A O 1
ATOM 745 N N . ASP A 1 92 ? 11.060 0.926 -17.540 1.00 62.97 92 ASP A N 1
ATOM 746 C CA . ASP A 1 92 ? 12.190 1.561 -18.232 1.00 62.97 92 ASP A CA 1
ATOM 747 C C . ASP A 1 92 ? 12.887 0.625 -19.242 1.00 62.97 92 ASP A C 1
ATOM 749 O O . ASP A 1 92 ? 13.981 0.897 -19.728 1.00 62.97 92 ASP A O 1
ATOM 753 N N . LYS A 1 93 ? 12.298 -0.550 -19.525 1.00 60.16 93 LYS A N 1
ATOM 754 C CA . LYS A 1 93 ? 12.900 -1.639 -20.326 1.00 60.16 93 LYS A CA 1
ATOM 755 C C . LYS A 1 93 ? 14.277 -2.107 -19.820 1.00 60.16 93 LYS A C 1
ATOM 757 O O . LYS A 1 93 ? 14.911 -2.942 -20.466 1.00 60.16 93 LYS A O 1
ATOM 762 N N . MET A 1 94 ? 14.695 -1.685 -18.623 1.00 54.69 94 MET A N 1
ATOM 763 C CA . MET A 1 94 ? 15.965 -1.981 -17.940 1.00 54.69 94 MET A CA 1
ATOM 764 C C . MET A 1 94 ? 16.087 -3.435 -17.435 1.00 54.69 94 MET A C 1
ATOM 766 O O . MET A 1 94 ? 16.871 -3.742 -16.541 1.00 54.69 94 MET A O 1
ATOM 770 N N . SER A 1 95 ? 15.338 -4.353 -18.045 1.00 52.03 95 SER A N 1
ATOM 771 C CA . SER A 1 95 ? 15.117 -5.764 -17.697 1.00 52.03 95 SER A CA 1
ATOM 772 C C . SER A 1 95 ? 16.349 -6.686 -17.650 1.00 52.03 95 SER A C 1
ATOM 774 O O . SER A 1 95 ? 16.196 -7.908 -17.647 1.00 52.03 95 SER A O 1
ATOM 776 N N . SER A 1 96 ? 17.576 -6.166 -17.584 1.00 53.53 96 SER A N 1
ATOM 777 C CA . SER A 1 96 ? 18.724 -7.027 -17.313 1.00 53.53 96 SER A CA 1
ATOM 778 C C . SER A 1 96 ? 18.693 -7.465 -15.844 1.00 53.53 96 SER A C 1
ATOM 780 O O . SER A 1 96 ? 18.628 -6.639 -14.931 1.00 53.53 96 SER A O 1
ATOM 782 N N . MET A 1 97 ? 18.755 -8.780 -15.606 1.00 53.16 97 MET A N 1
ATOM 783 C CA . MET A 1 97 ? 18.833 -9.378 -14.260 1.00 53.16 97 MET A CA 1
ATOM 784 C C . MET A 1 97 ? 19.923 -8.725 -13.396 1.00 53.16 97 MET A C 1
ATOM 786 O O . MET A 1 97 ? 19.757 -8.572 -12.189 1.00 53.16 97 MET A O 1
ATOM 790 N N . ARG A 1 98 ? 20.977 -8.230 -14.050 1.00 54.03 98 ARG A N 1
ATOM 791 C CA . ARG A 1 98 ? 22.104 -7.510 -13.467 1.00 54.03 98 ARG A CA 1
ATOM 792 C C . ARG A 1 98 ? 21.706 -6.234 -12.709 1.00 54.03 98 ARG A C 1
ATOM 794 O O . ARG A 1 98 ? 22.230 -6.000 -11.628 1.00 54.03 98 ARG A O 1
ATOM 801 N N . PHE A 1 99 ? 20.726 -5.458 -13.188 1.00 59.19 99 PHE A N 1
ATOM 802 C CA . PHE A 1 99 ? 20.220 -4.292 -12.445 1.00 59.19 99 PHE A CA 1
ATOM 803 C C . PHE A 1 99 ? 19.522 -4.712 -11.142 1.00 59.19 99 PHE A C 1
ATOM 805 O O . PHE A 1 99 ? 19.725 -4.105 -10.090 1.00 59.19 99 PHE A O 1
ATOM 812 N N . CYS A 1 100 ? 18.707 -5.771 -11.202 1.00 56.47 100 CYS A N 1
ATOM 813 C CA . CYS A 1 100 ? 17.991 -6.287 -10.035 1.00 56.47 100 CYS A CA 1
ATOM 814 C C . CYS A 1 100 ? 18.962 -6.858 -8.990 1.00 56.47 100 CYS A C 1
ATOM 816 O O . CYS A 1 100 ? 18.785 -6.634 -7.792 1.00 56.47 100 CYS A O 1
ATOM 818 N N . GLU A 1 101 ? 20.010 -7.548 -9.435 1.00 58.62 101 GLU A N 1
ATOM 819 C CA . GLU A 1 101 ? 21.072 -8.059 -8.566 1.00 58.62 101 GLU A CA 1
ATOM 820 C C . GLU A 1 101 ? 21.871 -6.923 -7.911 1.00 58.62 101 GLU A C 1
ATOM 822 O O . GLU A 1 101 ? 22.016 -6.920 -6.687 1.00 58.62 101 GLU A O 1
ATOM 827 N N . GLU A 1 102 ? 22.307 -5.923 -8.686 1.00 60.66 102 GLU A N 1
ATOM 828 C CA . GLU A 1 102 ? 23.139 -4.812 -8.201 1.00 60.66 102 GLU A CA 1
ATOM 829 C C . GLU A 1 102 ? 22.373 -3.841 -7.278 1.00 60.66 102 GLU A C 1
ATOM 831 O O . GLU A 1 102 ? 22.907 -3.423 -6.252 1.00 60.66 102 GLU A O 1
ATOM 836 N N . HIS A 1 103 ? 21.118 -3.494 -7.594 1.00 58.22 103 HIS A N 1
ATOM 837 C CA . HIS A 1 103 ? 20.388 -2.430 -6.884 1.00 58.22 103 HIS A CA 1
ATOM 838 C C . HIS A 1 103 ? 19.312 -2.925 -5.908 1.00 58.22 103 HIS A C 1
ATOM 840 O O . HIS A 1 103 ? 18.966 -2.210 -4.963 1.00 58.22 103 HIS A O 1
ATOM 846 N N . LEU A 1 104 ? 18.752 -4.125 -6.108 1.00 60.81 104 LEU A N 1
ATOM 847 C CA . LEU A 1 104 ? 17.683 -4.669 -5.253 1.00 60.81 104 LEU A CA 1
ATOM 848 C C . LEU A 1 104 ? 18.175 -5.792 -4.327 1.00 60.81 104 LEU A C 1
ATOM 850 O O . LEU A 1 104 ? 17.429 -6.215 -3.428 1.00 60.81 104 LEU A O 1
ATOM 854 N N . GLY A 1 105 ? 19.421 -6.251 -4.507 1.00 56.91 105 GLY A N 1
ATOM 855 C CA . GLY A 1 105 ? 20.076 -7.247 -3.657 1.00 56.91 105 GLY A CA 1
ATOM 856 C C . GLY A 1 105 ? 19.255 -8.529 -3.527 1.00 56.91 105 GLY A C 1
ATOM 857 O O . GLY A 1 105 ? 19.080 -9.055 -2.425 1.00 56.91 105 GLY A O 1
ATOM 858 N N . THR A 1 106 ? 18.612 -8.961 -4.614 1.00 54.72 106 THR A N 1
ATOM 859 C CA . THR A 1 106 ? 17.794 -10.179 -4.648 1.00 54.72 106 THR A CA 1
ATOM 860 C C . THR A 1 106 ? 18.633 -11.357 -5.150 1.00 54.72 106 THR A C 1
ATOM 862 O O . THR A 1 106 ? 19.058 -11.310 -6.300 1.00 54.72 106 THR A O 1
ATOM 865 N N . PRO A 1 107 ? 18.865 -12.415 -4.348 1.00 50.78 107 PRO A N 1
ATOM 866 C CA . PRO A 1 107 ? 19.486 -13.640 -4.846 1.00 50.78 107 PRO A CA 1
ATOM 867 C C . PRO A 1 107 ? 18.545 -14.382 -5.814 1.00 50.78 107 PRO A C 1
ATOM 869 O O . PRO A 1 107 ? 17.321 -14.208 -5.770 1.00 50.78 107 PRO A O 1
ATOM 872 N N . SER A 1 108 ? 19.119 -15.237 -6.670 1.00 48.62 108 SER A N 1
ATOM 873 C CA . SER A 1 108 ? 18.459 -15.873 -7.825 1.00 48.62 108 SER A CA 1
ATOM 874 C C . SER A 1 108 ? 17.090 -16.558 -7.601 1.00 48.62 108 SER A C 1
ATOM 876 O O . SER A 1 108 ? 16.316 -16.584 -8.558 1.00 48.62 108 SER A O 1
ATOM 878 N N . PRO A 1 109 ? 16.672 -17.025 -6.399 1.00 44.62 109 PRO A N 1
ATOM 879 C CA . PRO A 1 109 ? 15.325 -17.577 -6.213 1.00 44.62 109 PRO A CA 1
ATOM 880 C C . PRO A 1 109 ? 14.192 -16.543 -6.342 1.00 44.62 109 PRO A C 1
ATOM 882 O O . PRO A 1 109 ? 13.073 -16.909 -6.690 1.00 44.62 109 PRO A O 1
ATOM 885 N N . THR A 1 110 ? 14.448 -15.253 -6.081 1.00 45.88 110 THR A N 1
ATOM 886 C CA . THR A 1 110 ? 13.438 -14.182 -6.240 1.00 45.88 110 THR A CA 1
ATOM 887 C C . THR A 1 110 ? 13.302 -13.738 -7.703 1.00 45.88 110 THR A C 1
ATOM 889 O O . THR A 1 110 ? 12.249 -13.248 -8.104 1.00 45.88 110 THR A O 1
ATOM 892 N N . ALA A 1 111 ? 14.330 -13.974 -8.529 1.00 44.09 111 ALA A N 1
ATOM 893 C CA . ALA A 1 111 ? 14.294 -13.723 -9.971 1.00 44.09 111 ALA A CA 1
ATOM 894 C C . ALA A 1 111 ? 13.352 -14.691 -10.712 1.00 44.09 111 ALA A C 1
ATOM 896 O O . ALA A 1 111 ? 12.777 -14.326 -11.732 1.00 44.09 111 ALA A O 1
ATOM 897 N N . VAL A 1 112 ? 13.115 -15.892 -10.168 1.00 45.91 112 VAL A N 1
ATOM 898 C CA . VAL A 1 112 ? 12.179 -16.879 -10.744 1.00 45.91 112 VAL A CA 1
ATOM 899 C C . VAL A 1 112 ? 10.707 -16.498 -10.517 1.00 45.91 112 VAL A C 1
ATOM 901 O O . VAL A 1 112 ? 9.834 -16.940 -11.260 1.00 45.91 112 VAL A O 1
ATOM 904 N N . GLU A 1 113 ? 10.411 -15.638 -9.535 1.00 49.25 113 GLU A N 1
ATOM 905 C CA . GLU A 1 113 ? 9.071 -15.052 -9.357 1.00 49.25 113 GLU A CA 1
ATOM 906 C C . GLU A 1 113 ? 8.835 -13.836 -10.255 1.00 49.25 113 GLU A C 1
ATOM 908 O O . GLU A 1 113 ? 7.689 -13.461 -10.494 1.00 49.25 113 GLU A O 1
ATOM 913 N N . PHE A 1 114 ? 9.893 -13.230 -10.794 1.00 47.84 114 PHE A N 1
ATOM 914 C CA . PHE A 1 114 ? 9.791 -12.039 -11.631 1.00 47.84 114 PHE A CA 1
ATOM 915 C C . PHE A 1 114 ? 8.888 -12.247 -12.863 1.00 47.84 114 PHE A C 1
ATOM 917 O O . PHE A 1 114 ? 8.038 -11.391 -13.102 1.00 47.84 114 PHE A O 1
ATOM 924 N N . PRO A 1 115 ? 8.929 -13.386 -13.588 1.00 50.09 115 PRO A N 1
ATOM 925 C CA . PRO A 1 115 ? 7.973 -13.689 -14.655 1.00 50.09 115 PRO A CA 1
ATOM 926 C C . PRO A 1 115 ? 6.531 -13.856 -14.167 1.00 50.09 115 PRO A C 1
ATOM 928 O O . PRO A 1 115 ? 5.616 -13.439 -14.859 1.00 50.09 115 PRO A O 1
ATOM 931 N N . TYR A 1 116 ? 6.296 -14.428 -12.981 1.00 49.75 116 TYR A N 1
ATOM 932 C CA . TYR A 1 116 ? 4.939 -14.614 -12.441 1.00 49.75 116 TYR A CA 1
ATOM 933 C C . TYR A 1 116 ? 4.318 -13.292 -11.980 1.00 49.75 116 TYR A C 1
ATOM 935 O O . TYR A 1 116 ? 3.145 -13.011 -12.245 1.00 49.75 116 TYR A O 1
ATOM 943 N N . ILE A 1 117 ? 5.122 -12.451 -11.331 1.00 49.72 117 ILE A N 1
ATOM 944 C CA . ILE A 1 117 ? 4.712 -11.116 -10.902 1.00 49.72 117 ILE A CA 1
ATOM 945 C C . ILE A 1 117 ? 4.532 -10.216 -12.144 1.00 49.72 117 ILE A C 1
ATOM 947 O O . ILE A 1 117 ? 3.532 -9.509 -12.235 1.00 49.72 117 ILE A O 1
ATOM 951 N N . THR A 1 118 ? 5.403 -10.311 -13.162 1.00 50.38 118 THR A N 1
ATOM 952 C CA . THR A 1 118 ? 5.273 -9.560 -14.435 1.00 50.38 118 THR A CA 1
ATOM 953 C C . THR A 1 118 ? 4.205 -10.059 -15.391 1.00 50.38 118 THR A C 1
ATOM 955 O O . THR A 1 118 ? 3.560 -9.241 -16.046 1.00 50.38 118 THR A O 1
ATOM 958 N N . ALA A 1 119 ? 3.905 -11.354 -15.407 1.00 48.72 119 ALA A N 1
ATOM 959 C CA . ALA A 1 119 ? 2.720 -11.882 -16.075 1.00 48.72 119 ALA A CA 1
ATOM 960 C C . ALA A 1 119 ? 1.439 -11.329 -15.434 1.00 48.72 119 ALA A C 1
ATOM 962 O O . ALA A 1 119 ? 0.496 -10.991 -16.146 1.00 48.72 119 ALA A O 1
ATOM 963 N N . SER A 1 120 ? 1.439 -11.151 -14.108 1.00 48.16 120 SER A N 1
ATOM 964 C CA . SER A 1 120 ? 0.342 -10.494 -13.388 1.00 48.16 120 SER A CA 1
ATOM 965 C C . SER A 1 120 ? 0.283 -8.979 -13.668 1.00 48.16 120 SER A C 1
ATOM 967 O O . SER A 1 120 ? -0.810 -8.425 -13.736 1.00 48.16 120 SER A O 1
ATOM 969 N N . PHE A 1 121 ? 1.424 -8.310 -13.907 1.00 51.62 121 PHE A N 1
ATOM 970 C CA . PHE A 1 121 ? 1.488 -6.888 -14.298 1.00 51.62 121 PHE A CA 1
ATOM 971 C C . PHE A 1 121 ? 0.928 -6.618 -15.704 1.00 51.62 121 PHE A C 1
ATOM 973 O O . PHE A 1 121 ? 0.344 -5.562 -15.942 1.00 51.62 121 PHE A O 1
ATOM 980 N N . LYS A 1 122 ? 1.098 -7.552 -16.652 1.00 50.22 122 LYS A N 1
ATOM 981 C CA . LYS A 1 122 ? 0.810 -7.321 -18.081 1.00 50.22 122 LYS A CA 1
ATOM 982 C C . LYS A 1 122 ? -0.657 -6.973 -18.367 1.00 50.22 122 LYS A C 1
ATOM 984 O O . LYS A 1 122 ? -0.932 -6.311 -19.364 1.00 50.22 122 LYS A O 1
ATOM 989 N N . HIS A 1 123 ? -1.573 -7.381 -17.491 1.00 48.19 123 HIS A N 1
ATOM 990 C CA . HIS A 1 123 ? -3.017 -7.204 -17.660 1.00 48.19 123 HIS A CA 1
ATOM 991 C C . HIS A 1 123 ? -3.653 -6.205 -16.683 1.00 48.19 123 HIS A C 1
ATOM 993 O O . HIS A 1 123 ? -4.855 -5.961 -16.779 1.00 48.19 123 HIS A O 1
ATOM 999 N N . ASP A 1 124 ? -2.887 -5.619 -15.759 1.00 56.69 124 ASP A N 1
ATOM 1000 C CA . ASP A 1 124 ? -3.447 -4.745 -14.729 1.00 56.69 124 ASP A CA 1
ATOM 1001 C C . ASP A 1 124 ? -3.322 -3.270 -15.121 1.00 56.69 124 ASP A C 1
ATOM 1003 O O . ASP A 1 124 ? -2.228 -2.704 -15.185 1.00 56.69 124 ASP A O 1
ATOM 1007 N N . LYS A 1 125 ? -4.475 -2.641 -15.362 1.00 56.56 125 LYS A N 1
ATOM 1008 C CA . LYS A 1 125 ? -4.573 -1.241 -15.767 1.00 56.56 125 LYS A CA 1
ATOM 1009 C C . LYS A 1 125 ? -3.946 -0.291 -14.746 1.00 56.56 125 LYS A C 1
ATOM 1011 O O . LYS A 1 125 ? -3.329 0.666 -15.167 1.00 56.56 125 LYS A O 1
ATOM 1016 N N . ILE A 1 126 ? -4.011 -0.556 -13.437 1.00 55.53 126 ILE A N 1
ATOM 1017 C CA . ILE A 1 126 ? -3.420 0.344 -12.425 1.00 55.53 126 ILE A CA 1
ATOM 1018 C C . ILE A 1 126 ? -1.892 0.337 -12.521 1.00 55.53 126 ILE A C 1
ATOM 1020 O O . ILE A 1 126 ? -1.241 1.360 -12.324 1.00 55.53 126 ILE A O 1
ATOM 1024 N N . LEU A 1 127 ? -1.308 -0.816 -12.834 1.00 57.03 127 LEU A N 1
ATOM 1025 C CA . LEU A 1 127 ? 0.140 -0.977 -12.939 1.00 57.03 127 LEU A C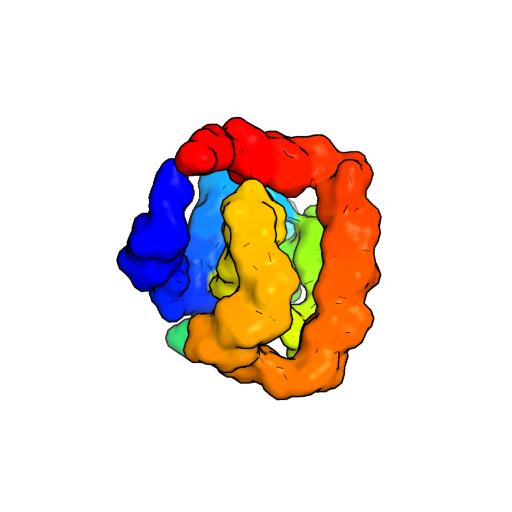A 1
ATOM 1026 C C . LEU A 1 127 ? 0.648 -0.518 -14.310 1.00 57.03 127 LEU A C 1
ATOM 1028 O O . LEU A 1 127 ? 1.724 0.065 -14.378 1.00 57.03 127 LEU A O 1
ATOM 1032 N N . GLN A 1 128 ? -0.160 -0.675 -15.362 1.00 59.25 128 GLN A N 1
ATOM 1033 C CA . GLN A 1 128 ? 0.026 -0.005 -16.653 1.00 59.25 128 GLN A CA 1
ATOM 1034 C C . GLN A 1 128 ? -0.123 1.516 -16.531 1.00 59.25 128 GLN A C 1
ATOM 1036 O O . GLN A 1 128 ? 0.630 2.241 -17.160 1.00 59.25 128 GLN A O 1
ATOM 1041 N N . ASP A 1 129 ? -1.036 2.019 -15.702 1.00 56.62 129 ASP A N 1
ATOM 1042 C CA . ASP A 1 129 ? -1.227 3.448 -15.438 1.00 56.62 129 ASP A CA 1
ATOM 1043 C C . ASP A 1 129 ? -0.035 3.987 -14.636 1.00 56.62 129 ASP A C 1
ATOM 1045 O O . ASP A 1 129 ? 0.525 5.022 -14.975 1.00 56.62 129 ASP A O 1
ATOM 1049 N N . ILE A 1 130 ? 0.454 3.249 -13.634 1.00 58.19 130 ILE A N 1
ATOM 1050 C CA . ILE A 1 130 ? 1.703 3.590 -12.939 1.00 58.19 130 ILE A CA 1
ATOM 1051 C C . ILE A 1 130 ? 2.885 3.573 -13.907 1.00 58.19 130 ILE A C 1
ATOM 1053 O O . ILE A 1 130 ? 3.648 4.527 -13.897 1.00 58.19 130 ILE A O 1
ATOM 1057 N N . ALA A 1 131 ? 3.020 2.551 -14.755 1.00 56.91 131 ALA A N 1
ATOM 1058 C CA . ALA A 1 131 ? 4.093 2.457 -15.745 1.00 56.91 131 ALA A CA 1
ATOM 1059 C C . ALA A 1 131 ? 3.994 3.540 -16.841 1.00 56.91 131 ALA A C 1
ATOM 1061 O O . ALA A 1 131 ? 5.003 4.105 -17.243 1.00 56.91 131 ALA A O 1
ATOM 1062 N N . SER A 1 132 ? 2.787 3.881 -17.296 1.00 54.78 132 SER A N 1
ATOM 1063 C CA . SER A 1 132 ? 2.530 4.873 -18.356 1.00 54.78 132 SER A CA 1
ATOM 1064 C C . SER A 1 132 ? 2.560 6.321 -17.873 1.00 54.78 132 SER A C 1
ATOM 1066 O O . SER A 1 132 ? 2.753 7.229 -18.679 1.00 54.78 132 SER A O 1
ATOM 1068 N N . LEU A 1 133 ? 2.478 6.558 -16.559 1.00 51.28 133 LEU A N 1
ATOM 1069 C CA . LEU A 1 133 ? 2.858 7.836 -15.945 1.00 51.28 133 LEU A CA 1
ATOM 1070 C C . LEU A 1 133 ? 4.367 8.136 -16.091 1.00 51.28 133 LEU A C 1
ATOM 1072 O O . LEU A 1 133 ? 4.824 9.206 -15.671 1.00 51.28 133 LEU A O 1
ATOM 1076 N N . TYR A 1 134 ? 5.144 7.226 -16.691 1.00 54.41 134 TYR A N 1
ATOM 1077 C CA . TYR A 1 134 ? 6.547 7.413 -17.036 1.00 54.41 134 TYR A CA 1
ATOM 1078 C C . TYR A 1 134 ? 6.731 7.339 -18.564 1.00 54.41 134 TYR A C 1
ATOM 1080 O O . TYR A 1 134 ? 6.501 6.286 -19.158 1.00 54.41 134 TYR A O 1
ATOM 1088 N N . PRO A 1 135 ? 7.142 8.432 -19.235 1.00 33.22 135 PRO A N 1
ATOM 1089 C CA . PRO A 1 135 ? 7.520 8.348 -20.638 1.00 33.22 135 PRO A CA 1
ATOM 1090 C C . PRO A 1 135 ? 8.821 7.538 -20.765 1.00 33.22 135 PRO A C 1
ATOM 1092 O O . PRO A 1 135 ? 9.698 7.692 -19.907 1.00 33.22 135 PRO A O 1
ATOM 1095 N N . PRO A 1 136 ? 8.971 6.697 -21.805 1.00 37.12 136 PRO A N 1
ATOM 1096 C CA . PRO A 1 136 ? 10.277 6.156 -22.149 1.00 37.12 136 PRO A CA 1
ATOM 1097 C C . PRO A 1 136 ? 11.197 7.331 -22.501 1.00 37.12 136 PRO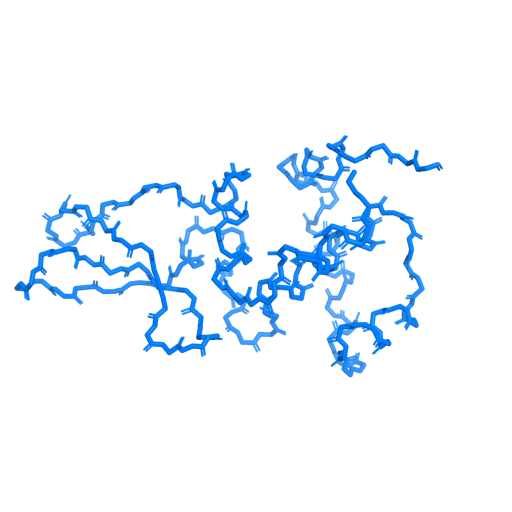 A C 1
ATOM 1099 O O . PRO A 1 136 ? 10.767 8.253 -23.200 1.00 37.12 136 PRO A O 1
ATOM 1102 N N . VAL A 1 137 ? 12.418 7.312 -21.963 1.00 44.81 137 VAL A N 1
ATOM 1103 C CA . VAL A 1 137 ? 13.489 8.236 -22.370 1.00 44.81 137 VAL A CA 1
ATOM 1104 C C . VAL A 1 137 ? 13.812 8.021 -23.845 1.00 44.81 137 VAL A C 1
ATOM 1106 O O . VAL A 1 137 ? 13.866 6.841 -24.267 1.00 44.81 137 VAL A O 1
#

Secondary structure (DSSP, 8-state):
--HHHHHHH--SHHHHHHHHHHTTSS-S--B-TTT--BEEEE-SSTTPPPEEEES-TTT--EEETTTTSTTTT-TTT--HHHHHHHHHHHHTT---HHHHHHHH---HHHHTTHHHHHHHHTT-HHHHHHHHTS---

Foldseek 3Di:
DDPVVLVVQVPALFSLLVVCLVLVLFPVWDADPPPRATWDWDAPDGRHFI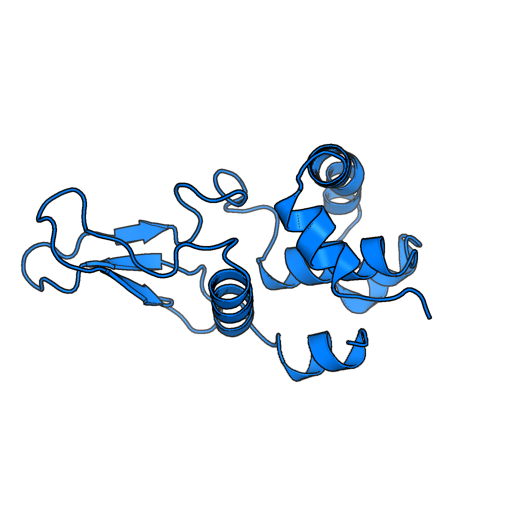KTFGPPPVVRDIDGSCPPGPCPPVRPLDRSSLVVSLLQCVLQVVPDVVCCCVPVVDPPVSVVCSVVVVVVLVPDVSSVVVSVVDDHD

pLDDT: mean 71.93, std 16.87, range [33.22, 95.31]

Organism: NCBI:txid68888

Sequence (137 aa):
MNSEWYFLNIRDEESAAAFLREKGVFHRERSCLSCRQQMQLGSRRLNGSPQWRCTNKACRARISGRTGTWFEGSRNRLSLRKAIGLILSWSDKMSSMRFCEEHLGTPSPTAVEFPYITASFKHDKILQDIASLYPPV